Protein AF-A0A6L9SH72-F1 (afdb_monomer_lite)

InterPro domains:
  IPR045635 Protein of unknown function DUF6412 [PF19950] (66-95)

Secondary structure (DSSP, 8-state):
-HHHHHHHHHHHHHHHHHHHHHTTSHHHHHHHHHHHHHHHHHHHHHHS----HHHHHHHHHHHHHHHHHS-------TT-TTSPPPPPPP------

Foldseek 3Di:
DVVVVVVVVVVLVVLVVVLVVVVVDPVSVVSVVVSVVVVVVVCVVVVPPPPPVVVVVVVVVVVVVVVVVDPPPPPDPLPPPPDDRDDDPDPDPDDD

Structure (mmCIF, N/CA/C/O backbone):
data_AF-A0A6L9SH72-F1
#
_entry.id   AF-A0A6L9SH72-F1
#
loop_
_atom_site.group_PDB
_atom_site.id
_atom_site.type_symbol
_atom_site.label_atom_id
_atom_site.label_alt_id
_atom_site.label_comp_id
_atom_site.label_asym_id
_atom_site.label_entity_id
_atom_site.label_seq_id
_atom_site.pdbx_PDB_ins_code
_atom_site.Cartn_x
_atom_site.Cartn_y
_atom_site.Cartn_z
_atom_site.occupancy
_atom_site.B_iso_or_equiv
_atom_site.auth_seq_id
_atom_site.auth_comp_id
_atom_site.auth_asym_id
_atom_site.auth_atom_id
_atom_site.pdbx_PDB_model_num
ATOM 1 N N . MET A 1 1 ? -6.899 1.180 -17.323 1.00 60.03 1 MET A N 1
ATOM 2 C CA . MET A 1 1 ? -5.736 0.524 -16.687 1.00 60.03 1 MET A CA 1
ATOM 3 C C . MET A 1 1 ? -4.990 -0.474 -17.582 1.00 60.03 1 MET A C 1
ATOM 5 O O . MET A 1 1 ? -3.771 -0.384 -17.572 1.00 60.03 1 MET A O 1
ATOM 9 N N . PRO A 1 2 ? -5.619 -1.369 -18.382 1.00 72.06 2 PRO A N 1
ATOM 10 C CA . PRO A 1 2 ? -4.854 -2.370 -19.146 1.00 72.06 2 PRO A CA 1
ATOM 11 C C . PRO A 1 2 ? -4.031 -1.759 -20.293 1.00 72.06 2 PRO A C 1
ATOM 13 O O . PRO A 1 2 ? -2.880 -2.124 -20.474 1.00 72.06 2 PRO A O 1
ATOM 16 N N . MET A 1 3 ? -4.566 -0.756 -20.998 1.00 78.56 3 MET A N 1
ATOM 17 C CA . MET A 1 3 ? -3.852 -0.065 -22.088 1.00 78.56 3 MET A CA 1
ATOM 18 C C . MET A 1 3 ? -2.575 0.654 -21.626 1.00 78.56 3 MET A C 1
ATOM 20 O O . MET A 1 3 ? -1.593 0.698 -22.354 1.00 78.56 3 MET A O 1
ATOM 24 N N . LEU A 1 4 ? -2.567 1.184 -20.399 1.00 77.75 4 LEU A N 1
ATOM 25 C CA . LEU A 1 4 ? -1.409 1.879 -19.831 1.00 77.75 4 LEU A CA 1
ATOM 26 C C . LEU A 1 4 ? -0.286 0.893 -19.473 1.00 77.75 4 LEU A C 1
ATOM 28 O O . LEU A 1 4 ? 0.884 1.207 -19.656 1.00 77.75 4 LEU A O 1
ATOM 32 N N . LEU A 1 5 ? -0.647 -0.313 -19.018 1.00 79.38 5 LEU A N 1
ATOM 33 C CA . LEU A 1 5 ? 0.309 -1.393 -18.763 1.00 79.38 5 LEU A CA 1
ATOM 34 C C . LEU A 1 5 ? 0.929 -1.925 -20.059 1.00 79.38 5 LEU A C 1
ATOM 36 O O . LEU A 1 5 ? 2.129 -2.170 -20.085 1.00 79.38 5 LEU A O 1
ATOM 40 N N . VAL A 1 6 ? 0.135 -2.056 -21.127 1.00 83.31 6 VAL A N 1
ATOM 41 C CA . VAL A 1 6 ? 0.629 -2.477 -22.450 1.00 83.31 6 VAL A CA 1
ATOM 42 C C . VAL A 1 6 ? 1.612 -1.449 -23.011 1.00 83.31 6 VAL A C 1
ATOM 44 O O . VAL A 1 6 ? 2.732 -1.809 -23.351 1.00 83.31 6 VAL A O 1
ATOM 47 N N . LEU A 1 7 ? 1.247 -0.161 -22.996 1.00 82.44 7 LEU A N 1
ATOM 48 C CA . LEU A 1 7 ? 2.120 0.917 -23.475 1.00 82.44 7 LEU A CA 1
ATOM 49 C C . LEU A 1 7 ? 3.463 0.947 -22.728 1.00 82.44 7 LEU A C 1
ATOM 51 O O . LEU A 1 7 ? 4.516 1.164 -23.319 1.00 82.44 7 LEU A O 1
ATOM 55 N N . LEU A 1 8 ? 3.435 0.718 -21.416 1.00 79.81 8 LEU A N 1
ATOM 56 C CA . LEU A 1 8 ? 4.646 0.678 -20.605 1.00 79.81 8 LEU A CA 1
ATOM 57 C C . LEU A 1 8 ? 5.498 -0.565 -20.845 1.00 79.81 8 LEU A C 1
ATOM 59 O O . LEU A 1 8 ? 6.724 -0.461 -20.817 1.00 79.81 8 LEU A O 1
ATOM 63 N N . ALA A 1 9 ? 4.876 -1.715 -21.100 1.00 82.38 9 ALA A N 1
ATOM 64 C CA . ALA A 1 9 ? 5.599 -2.915 -21.495 1.00 82.38 9 ALA A CA 1
ATOM 65 C C . ALA A 1 9 ? 6.328 -2.700 -22.831 1.00 82.38 9 ALA A C 1
ATOM 67 O O . ALA A 1 9 ? 7.512 -3.018 -22.924 1.00 82.38 9 ALA A O 1
ATOM 68 N N . ASP A 1 10 ? 5.675 -2.074 -23.813 1.00 84.56 10 ASP A N 1
ATOM 69 C CA . ASP A 1 10 ? 6.288 -1.764 -25.111 1.00 84.56 10 ASP A CA 1
ATOM 70 C C . ASP A 1 10 ? 7.474 -0.797 -24.973 1.00 84.56 10 ASP A C 1
ATOM 72 O O . ASP A 1 10 ? 8.541 -1.025 -25.548 1.00 84.56 10 ASP A O 1
ATOM 76 N N . ILE A 1 11 ? 7.337 0.250 -24.149 1.00 81.75 11 ILE A N 1
ATOM 77 C CA . ILE A 1 11 ? 8.426 1.20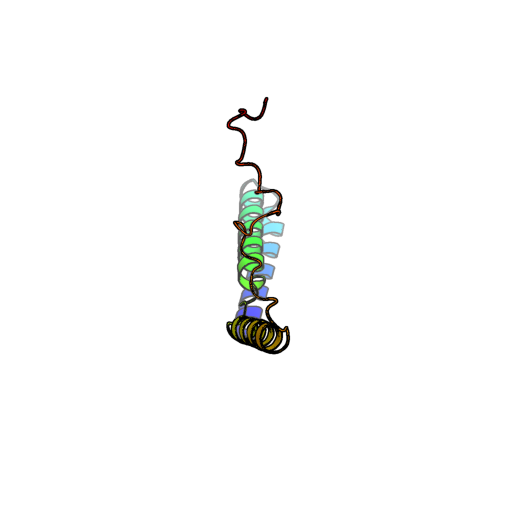2 -23.870 1.00 81.75 11 ILE A CA 1
ATOM 78 C C . ILE A 1 11 ? 9.613 0.499 -23.190 1.00 81.75 11 ILE A C 1
ATOM 80 O O . ILE A 1 11 ? 10.774 0.769 -23.516 1.00 81.75 11 ILE A O 1
ATOM 84 N N . LEU A 1 12 ? 9.348 -0.422 -22.260 1.00 80.38 12 LEU A N 1
ATOM 85 C CA . LEU A 1 12 ? 10.393 -1.172 -21.565 1.00 80.38 12 LEU A CA 1
ATOM 86 C C . LEU A 1 12 ? 11.130 -2.136 -22.511 1.00 80.38 12 LEU A C 1
ATOM 88 O O . LEU A 1 12 ? 12.357 -2.198 -22.500 1.00 80.38 12 LEU A O 1
ATOM 92 N N . VAL A 1 13 ? 10.404 -2.849 -23.372 1.00 81.81 13 VAL A N 1
ATOM 93 C CA . VAL A 1 13 ? 10.998 -3.772 -24.355 1.00 81.81 13 VAL A CA 1
ATOM 94 C C . VAL A 1 13 ? 11.828 -3.015 -25.398 1.00 81.81 13 VAL A C 1
ATOM 96 O O . VAL A 1 13 ? 12.942 -3.436 -25.730 1.00 81.81 13 VAL A O 1
ATOM 99 N N . GLY A 1 14 ? 11.329 -1.870 -25.871 1.00 78.38 14 GLY A N 1
ATOM 100 C CA . GLY A 1 14 ? 12.051 -1.015 -26.813 1.00 78.38 14 GLY A CA 1
ATOM 101 C C . GLY A 1 14 ? 13.340 -0.437 -26.222 1.00 78.38 14 GLY A C 1
ATOM 102 O O . GLY A 1 14 ? 14.379 -0.438 -26.881 1.00 78.38 14 GLY A O 1
ATOM 103 N N . SER A 1 15 ? 13.307 -0.008 -24.957 1.00 71.44 15 SER A N 1
ATOM 104 C CA . SER A 1 15 ? 14.485 0.544 -24.270 1.00 71.44 15 SER A CA 1
ATOM 105 C C . SER A 1 15 ? 15.556 -0.508 -23.964 1.00 71.44 15 SER A C 1
ATOM 107 O O . SER A 1 15 ? 16.741 -0.209 -24.104 1.00 71.44 15 SER A O 1
ATOM 109 N N . ILE A 1 16 ? 15.173 -1.747 -23.633 1.00 70.69 16 ILE A N 1
ATOM 110 C CA . ILE A 1 16 ? 16.118 -2.866 -23.457 1.00 70.69 16 ILE A CA 1
ATOM 111 C C . ILE A 1 16 ? 16.774 -3.251 -24.791 1.00 70.69 16 ILE A C 1
ATOM 113 O O . ILE A 1 16 ? 17.985 -3.468 -24.833 1.00 70.69 16 ILE A O 1
ATOM 117 N N . SER A 1 17 ? 16.002 -3.294 -25.881 1.00 73.81 17 SER A N 1
ATOM 118 C CA . SER A 1 17 ? 16.534 -3.611 -27.217 1.00 73.81 17 SER A CA 1
ATOM 119 C C . SER A 1 17 ? 17.534 -2.552 -27.686 1.00 73.81 17 SER A C 1
ATOM 121 O O . SER A 1 17 ? 18.649 -2.887 -28.081 1.00 73.81 17 SER A O 1
ATOM 123 N N . ALA A 1 18 ? 17.187 -1.269 -27.531 1.00 68.44 18 ALA A N 1
ATOM 124 C CA . ALA A 1 18 ? 18.087 -0.161 -27.845 1.00 68.44 18 ALA A CA 1
ATOM 125 C C . ALA A 1 18 ? 19.349 -0.166 -26.966 1.00 68.44 18 ALA A C 1
ATOM 127 O O . ALA A 1 18 ? 20.438 0.150 -27.434 1.00 68.44 18 ALA A O 1
ATOM 128 N N . ALA A 1 19 ? 19.227 -0.551 -25.694 1.00 64.88 19 ALA A N 1
ATOM 129 C CA . ALA A 1 19 ? 20.364 -0.677 -24.792 1.00 64.88 19 ALA A CA 1
ATOM 130 C C . ALA A 1 19 ? 21.328 -1.809 -25.200 1.00 64.88 19 ALA A C 1
ATOM 132 O O . ALA A 1 19 ? 22.541 -1.625 -25.102 1.00 64.88 19 ALA A O 1
ATOM 133 N N . MET A 1 20 ? 20.810 -2.941 -25.698 1.00 67.62 20 MET A N 1
ATOM 134 C CA . MET A 1 20 ? 21.627 -4.061 -26.190 1.00 67.62 20 MET A CA 1
ATOM 135 C C . MET A 1 20 ? 22.340 -3.771 -27.517 1.00 67.62 20 MET A C 1
ATOM 137 O O . MET A 1 20 ? 23.453 -4.250 -27.735 1.00 67.62 20 MET A O 1
ATOM 141 N N . GLU A 1 21 ? 21.760 -2.957 -28.398 1.00 68.94 21 GLU A N 1
ATOM 142 C CA . GLU A 1 21 ? 22.464 -2.509 -29.609 1.00 68.94 21 GLU A CA 1
ATOM 143 C C . GLU A 1 21 ? 23.597 -1.522 -29.285 1.00 68.94 21 GLU A C 1
ATOM 145 O O . GLU A 1 21 ? 24.626 -1.498 -29.960 1.00 68.94 21 GLU A O 1
ATOM 150 N N . LEU A 1 22 ? 23.448 -0.736 -28.215 1.00 66.00 22 LEU A N 1
ATOM 151 C CA . LEU A 1 22 ? 24.387 0.326 -27.851 1.00 66.00 22 LEU A CA 1
ATOM 152 C C . LEU A 1 22 ? 25.477 -0.096 -26.849 1.00 66.00 22 LEU A C 1
ATOM 154 O O . LEU A 1 22 ? 26.361 0.710 -26.541 1.00 66.00 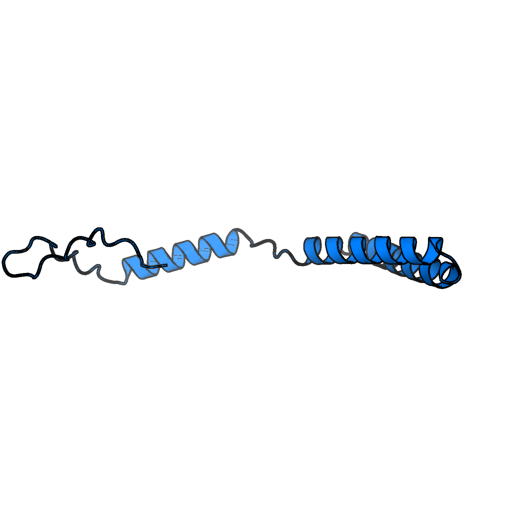22 LEU A O 1
ATOM 158 N N . THR A 1 23 ? 25.455 -1.340 -26.353 1.00 61.56 23 THR A N 1
ATOM 159 C CA . THR A 1 23 ? 26.382 -1.853 -25.318 1.00 61.56 23 THR A CA 1
ATOM 160 C C . THR A 1 23 ? 27.873 -1.835 -25.693 1.00 61.56 23 THR A C 1
ATOM 162 O O . THR A 1 23 ? 28.714 -2.103 -24.840 1.00 61.56 23 THR A O 1
ATOM 165 N N . GLY A 1 24 ? 28.227 -1.480 -26.932 1.00 62.34 24 GLY A N 1
ATOM 166 C CA . GLY A 1 24 ? 29.614 -1.299 -27.376 1.00 62.34 24 GLY A CA 1
ATOM 167 C C . GLY A 1 24 ? 30.259 0.045 -27.003 1.00 62.34 24 GLY A C 1
ATOM 168 O O . GLY A 1 24 ? 31.449 0.222 -27.252 1.00 62.34 24 GLY A O 1
ATOM 169 N N . GLY A 1 25 ? 29.518 0.999 -26.424 1.00 64.25 25 GLY A N 1
ATOM 170 C CA . GLY A 1 25 ? 30.042 2.333 -26.105 1.00 64.25 25 GLY A CA 1
ATOM 171 C C . GLY A 1 25 ? 29.518 2.925 -24.791 1.00 64.25 25 GLY A C 1
ATOM 172 O O . GLY A 1 25 ? 28.537 2.437 -24.230 1.00 64.25 25 GLY A O 1
ATOM 173 N N . PRO A 1 26 ? 30.127 4.023 -24.299 1.00 63.44 26 PRO A N 1
ATOM 174 C CA . PRO A 1 26 ? 29.727 4.682 -23.048 1.00 63.44 26 PRO A CA 1
ATOM 175 C C . PRO A 1 26 ? 28.264 5.157 -23.057 1.00 63.44 26 PRO A C 1
ATOM 177 O O . PRO A 1 26 ? 27.651 5.283 -22.001 1.00 63.44 26 PRO A O 1
ATOM 180 N N . VAL A 1 27 ? 27.687 5.360 -24.245 1.00 65.56 27 VAL A N 1
ATOM 181 C CA . VAL A 1 27 ? 26.275 5.714 -24.443 1.00 65.56 27 VAL A CA 1
ATOM 182 C C . VAL A 1 27 ? 25.337 4.537 -24.126 1.00 65.56 27 VAL A C 1
ATOM 184 O O . VAL A 1 27 ? 24.229 4.758 -23.658 1.00 65.56 27 VAL A O 1
ATOM 187 N N . GLY A 1 28 ? 25.764 3.283 -24.305 1.00 64.31 28 GLY A N 1
ATOM 188 C CA . GLY A 1 28 ? 24.951 2.120 -23.930 1.00 64.31 28 GLY A CA 1
ATOM 189 C C . GLY A 1 28 ? 24.851 1.912 -22.425 1.00 64.31 28 GLY A C 1
ATOM 190 O O . GLY A 1 28 ? 23.803 1.553 -21.903 1.00 64.31 28 GLY A O 1
ATOM 191 N N . LEU A 1 29 ? 25.919 2.213 -21.690 1.00 63.81 29 LEU A N 1
ATOM 192 C CA . LEU A 1 29 ? 25.895 2.155 -20.227 1.00 63.81 29 LEU A CA 1
ATOM 193 C C . LEU A 1 29 ? 24.940 3.196 -19.627 1.00 63.81 29 LEU A C 1
ATOM 195 O O . LEU A 1 29 ? 24.239 2.899 -18.658 1.00 63.81 29 LEU A O 1
ATOM 199 N N . THR A 1 30 ? 24.868 4.398 -20.208 1.00 67.62 30 THR A N 1
ATOM 200 C CA . THR A 1 30 ? 23.943 5.435 -19.734 1.00 67.62 30 THR A CA 1
ATOM 201 C C . THR A 1 30 ? 22.490 5.102 -20.066 1.00 67.62 30 THR A C 1
ATOM 203 O O . THR A 1 30 ? 21.624 5.320 -19.218 1.00 67.62 30 THR A O 1
ATOM 206 N N . THR A 1 31 ? 22.201 4.513 -21.231 1.00 69.19 31 THR A N 1
ATOM 207 C CA . THR A 1 31 ? 20.833 4.086 -21.576 1.00 69.19 31 THR A CA 1
ATOM 208 C C . THR A 1 31 ? 20.347 2.944 -20.685 1.00 69.19 31 THR A C 1
ATOM 210 O O . THR A 1 31 ? 19.218 3.008 -20.193 1.00 69.19 31 THR A O 1
ATOM 213 N N . VAL A 1 32 ? 21.204 1.962 -20.380 1.00 71.94 32 VAL A N 1
ATOM 214 C CA . VAL A 1 32 ? 20.898 0.894 -19.408 1.00 71.94 32 VAL A CA 1
ATOM 215 C C . VAL A 1 32 ? 20.590 1.481 -18.028 1.00 71.94 32 VAL A C 1
ATOM 217 O O . VAL A 1 32 ? 19.603 1.096 -17.399 1.00 71.94 32 VAL A O 1
ATOM 220 N N . ALA A 1 33 ? 21.398 2.435 -17.557 1.00 72.12 33 ALA A N 1
ATOM 221 C CA . ALA A 1 33 ? 21.203 3.052 -16.246 1.00 72.12 33 ALA A CA 1
ATOM 222 C C . ALA A 1 33 ? 19.879 3.831 -16.154 1.00 72.12 33 ALA A C 1
ATOM 224 O O . ALA A 1 33 ? 19.163 3.719 -15.157 1.00 72.12 33 ALA A O 1
ATOM 225 N N . VAL A 1 34 ? 19.518 4.581 -17.201 1.00 78.31 34 VAL A N 1
ATOM 226 C CA . VAL A 1 34 ? 18.244 5.316 -17.259 1.00 78.31 34 VAL A CA 1
ATOM 227 C C . VAL A 1 34 ? 17.0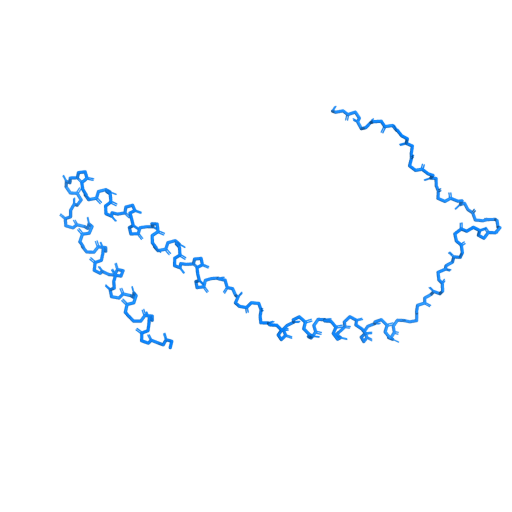56 4.353 -17.306 1.00 78.31 34 VAL A C 1
ATOM 229 O O . VAL A 1 34 ? 16.080 4.561 -16.584 1.00 78.31 34 VAL A O 1
ATOM 232 N N . ALA A 1 35 ? 17.145 3.273 -18.086 1.00 75.62 35 ALA A N 1
ATOM 233 C CA . ALA A 1 35 ? 16.100 2.253 -18.150 1.00 75.62 35 ALA A CA 1
ATOM 234 C C . ALA A 1 35 ? 15.904 1.541 -16.797 1.00 75.62 35 ALA A C 1
ATOM 236 O O . ALA A 1 35 ? 14.769 1.335 -16.362 1.00 75.62 35 ALA A O 1
ATOM 237 N N . ALA A 1 36 ? 16.994 1.225 -16.091 1.00 75.75 36 ALA A N 1
ATOM 238 C CA . ALA A 1 36 ? 16.945 0.635 -14.754 1.00 75.75 36 ALA A CA 1
ATOM 239 C C . ALA A 1 36 ? 16.347 1.595 -13.708 1.00 75.75 36 ALA A C 1
ATOM 241 O O . ALA A 1 36 ? 15.546 1.185 -12.869 1.00 75.75 36 ALA A O 1
ATOM 242 N N . ALA A 1 37 ? 16.688 2.884 -13.767 1.00 78.38 37 ALA A N 1
ATOM 243 C CA . ALA A 1 37 ? 16.101 3.886 -12.881 1.00 78.38 37 ALA A CA 1
ATOM 244 C C . ALA A 1 37 ? 14.596 4.062 -13.146 1.00 78.38 37 ALA A C 1
ATOM 246 O O . ALA A 1 37 ? 13.800 4.101 -12.205 1.00 78.38 37 ALA A O 1
ATOM 247 N N . ALA A 1 38 ? 14.192 4.115 -14.418 1.00 79.94 38 ALA A N 1
ATOM 248 C CA . ALA A 1 38 ? 12.791 4.227 -14.808 1.00 79.94 38 ALA A CA 1
ATOM 249 C C . ALA A 1 38 ? 11.972 3.003 -14.370 1.00 79.94 38 ALA A C 1
ATOM 251 O O . ALA A 1 38 ? 10.882 3.164 -13.817 1.00 79.94 38 ALA A O 1
ATOM 252 N N . SER A 1 39 ? 12.506 1.789 -14.545 1.00 77.25 39 SER A N 1
ATOM 253 C CA . SER A 1 39 ? 11.828 0.561 -14.114 1.00 77.25 39 SER A CA 1
ATOM 254 C C . SER A 1 39 ? 11.680 0.491 -12.593 1.00 77.25 39 SER A C 1
ATOM 256 O O . SER A 1 39 ? 10.612 0.120 -12.105 1.00 77.25 39 SER A O 1
ATOM 258 N N . LEU A 1 40 ? 12.688 0.935 -11.832 1.00 79.38 40 LEU A N 1
ATOM 259 C CA . LEU A 1 40 ? 12.622 1.022 -10.372 1.00 79.38 40 LEU A CA 1
ATOM 260 C C . LEU A 1 40 ? 11.542 2.011 -9.905 1.00 79.38 40 LEU A C 1
ATOM 262 O O . LEU A 1 40 ? 10.722 1.675 -9.049 1.00 79.38 40 LEU A O 1
ATOM 266 N N . VAL A 1 41 ? 11.508 3.218 -10.479 1.00 80.88 41 VAL A N 1
ATOM 267 C CA . VAL A 1 41 ? 10.481 4.231 -10.170 1.00 80.88 41 VAL A CA 1
ATOM 268 C C . VAL A 1 41 ? 9.090 3.696 -10.492 1.00 80.88 41 VAL A C 1
ATOM 270 O O . VAL A 1 41 ? 8.146 3.906 -9.731 1.00 80.88 41 VAL A O 1
ATOM 273 N N . MET A 1 42 ? 8.964 2.957 -11.589 1.00 77.19 42 MET A N 1
ATOM 274 C CA . MET A 1 42 ? 7.702 2.371 -11.998 1.00 77.19 42 MET A CA 1
ATOM 275 C C . MET A 1 42 ? 7.248 1.238 -11.066 1.00 77.19 42 MET A C 1
ATOM 277 O O . MET A 1 42 ? 6.086 1.213 -10.660 1.00 77.19 42 MET A O 1
ATOM 281 N N . LEU A 1 43 ? 8.158 0.349 -10.663 1.00 76.31 43 LEU A N 1
ATOM 282 C CA . LEU A 1 43 ? 7.910 -0.675 -9.643 1.00 76.31 43 LEU A CA 1
ATOM 283 C C . LEU A 1 43 ? 7.466 -0.049 -8.321 1.00 76.31 43 LEU A C 1
ATOM 285 O O . LEU A 1 43 ? 6.529 -0.539 -7.697 1.00 76.31 43 LEU A O 1
ATOM 289 N N . LEU A 1 44 ? 8.085 1.060 -7.918 1.00 76.31 44 LEU A N 1
ATOM 290 C CA . LEU A 1 44 ? 7.682 1.807 -6.728 1.00 76.31 44 LEU A CA 1
ATOM 291 C C . LEU A 1 44 ? 6.302 2.454 -6.899 1.00 76.31 44 LEU A C 1
ATOM 293 O O . LEU A 1 44 ? 5.511 2.435 -5.961 1.00 76.31 44 LEU A O 1
ATOM 297 N N . ALA A 1 45 ? 5.979 2.993 -8.075 1.00 74.62 45 ALA A N 1
ATOM 298 C CA . ALA A 1 45 ? 4.682 3.611 -8.343 1.00 74.62 45 ALA A CA 1
ATOM 299 C C . ALA A 1 45 ? 3.532 2.588 -8.369 1.00 74.62 45 ALA A C 1
ATOM 301 O O . ALA A 1 45 ? 2.469 2.850 -7.808 1.00 74.62 45 ALA A O 1
ATOM 302 N N . VAL A 1 46 ? 3.751 1.419 -8.979 1.00 73.19 46 VAL A N 1
ATOM 303 C CA . VAL A 1 46 ? 2.767 0.322 -9.054 1.00 73.19 46 VAL A CA 1
ATOM 304 C C . VAL A 1 46 ? 2.685 -0.444 -7.731 1.00 73.19 46 VAL A C 1
ATOM 306 O O . VAL A 1 46 ? 1.607 -0.860 -7.314 1.00 73.19 46 VAL A O 1
ATOM 309 N N . GLY A 1 47 ? 3.823 -0.620 -7.060 1.00 65.06 47 GLY A N 1
ATOM 310 C CA . GLY A 1 47 ? 3.958 -1.378 -5.822 1.00 65.06 47 GLY A CA 1
ATOM 311 C C . GLY A 1 47 ? 3.510 -0.630 -4.572 1.00 65.06 47 GLY A C 1
ATOM 312 O O . GLY A 1 47 ? 3.471 -1.238 -3.506 1.00 65.06 47 GLY A O 1
ATOM 313 N N . ARG A 1 48 ? 3.145 0.657 -4.659 1.00 60.91 48 ARG A N 1
ATOM 314 C CA . ARG A 1 48 ? 2.394 1.295 -3.576 1.00 60.91 48 ARG A CA 1
ATOM 315 C C . ARG A 1 48 ? 1.007 0.666 -3.568 1.00 60.91 48 ARG A C 1
ATOM 317 O O . ARG A 1 48 ? 0.213 1.007 -4.448 1.00 60.91 48 ARG A O 1
ATOM 324 N N . PRO A 1 49 ? 0.658 -0.196 -2.588 1.00 56.50 49 PRO A N 1
ATOM 325 C CA . PRO A 1 49 ? -0.745 -0.475 -2.390 1.00 56.50 49 PRO A CA 1
ATOM 326 C C . PRO A 1 49 ? -1.385 0.891 -2.176 1.00 56.50 49 PRO A C 1
ATOM 328 O O . PRO A 1 49 ? -0.960 1.660 -1.305 1.00 56.50 49 PRO A O 1
ATOM 331 N N . ALA A 1 50 ? -2.374 1.226 -3.003 1.00 57.03 50 ALA A N 1
ATOM 332 C CA . ALA A 1 50 ? -3.373 2.182 -2.586 1.00 57.03 50 ALA A CA 1
ATOM 333 C C . ALA A 1 50 ? -3.924 1.568 -1.302 1.00 57.03 50 ALA A C 1
ATOM 335 O O . ALA A 1 50 ? -4.720 0.634 -1.362 1.00 57.03 50 ALA A O 1
ATOM 336 N N . LEU A 1 51 ? -3.369 1.974 -0.154 1.00 56.00 51 LEU A N 1
ATOM 337 C CA . LEU A 1 51 ? -3.864 1.636 1.166 1.00 56.00 51 LEU A CA 1
ATOM 338 C C . LEU A 1 51 ? -5.276 2.184 1.155 1.00 56.00 51 LEU A C 1
ATOM 340 O O . LEU A 1 51 ? -5.498 3.374 1.374 1.00 56.00 51 LEU A O 1
ATOM 344 N N . ALA A 1 52 ? -6.196 1.334 0.709 1.00 55.81 52 ALA A N 1
ATOM 345 C CA . ALA A 1 52 ? -7.531 1.751 0.392 1.00 55.81 52 ALA A CA 1
ATOM 346 C C . ALA A 1 52 ? -8.083 2.318 1.698 1.00 55.81 52 ALA A C 1
ATOM 348 O O . ALA A 1 52 ? -7.992 1.640 2.730 1.00 55.81 52 ALA A O 1
ATOM 349 N N . PRO A 1 53 ? -8.645 3.536 1.692 1.00 59.91 53 PRO A N 1
ATOM 350 C CA . PRO A 1 53 ? -9.217 4.133 2.899 1.00 59.91 53 PRO A CA 1
ATOM 351 C C . PRO A 1 53 ? -10.251 3.201 3.561 1.00 59.91 53 PRO A C 1
ATOM 353 O O . PRO A 1 53 ? -10.470 3.264 4.769 1.00 59.91 53 PRO A O 1
ATOM 356 N N . VAL A 1 54 ? -10.806 2.271 2.775 1.00 60.44 54 VAL A N 1
ATOM 357 C CA . VAL A 1 54 ? -11.654 1.145 3.178 1.00 60.44 54 VAL A CA 1
ATOM 358 C C . VAL A 1 54 ? -11.050 0.316 4.319 1.00 60.44 54 VAL A C 1
ATOM 360 O O . VAL A 1 54 ? -11.738 0.065 5.307 1.00 60.44 54 VAL A O 1
ATOM 363 N N . CYS A 1 55 ? -9.768 -0.060 4.253 1.00 61.84 55 CYS A N 1
ATOM 364 C CA . CYS A 1 55 ? -9.136 -0.836 5.326 1.00 61.84 55 CYS A CA 1
ATOM 365 C C . CYS A 1 55 ? -9.014 -0.018 6.617 1.00 61.84 55 CYS A C 1
ATOM 367 O O . CYS A 1 55 ? -9.213 -0.556 7.702 1.00 61.84 55 CYS A O 1
ATOM 369 N N . GLY A 1 56 ? -8.753 1.289 6.512 1.00 72.50 56 GLY A N 1
ATOM 370 C CA . GLY A 1 56 ? -8.668 2.175 7.674 1.00 72.50 56 GLY A CA 1
ATOM 371 C C . GLY A 1 56 ? -9.983 2.254 8.454 1.00 72.50 56 GLY A C 1
ATOM 372 O O . GLY A 1 56 ? -9.974 2.158 9.681 1.00 72.50 56 GLY A O 1
ATOM 373 N N . GLN A 1 57 ? -11.115 2.359 7.751 1.00 77.50 57 GLN A N 1
ATOM 374 C CA . GLN A 1 57 ? -12.439 2.406 8.384 1.00 77.50 57 GLN A CA 1
ATOM 375 C C . GLN A 1 57 ? -12.805 1.079 9.063 1.00 77.50 57 GLN A C 1
ATOM 377 O O . GLN A 1 57 ? -13.295 1.095 10.191 1.00 77.50 57 GLN A O 1
ATOM 382 N N . LEU A 1 58 ? -12.501 -0.061 8.429 1.00 81.25 58 LEU A N 1
ATOM 383 C CA . LEU A 1 58 ? -12.743 -1.393 9.000 1.00 81.25 58 LEU A CA 1
ATOM 384 C C . LEU A 1 58 ? -11.886 -1.664 10.244 1.00 81.25 58 LEU A C 1
ATOM 386 O O . LEU A 1 58 ? -12.367 -2.227 11.228 1.00 81.25 58 LEU A O 1
ATOM 390 N N . ILE A 1 59 ? -10.621 -1.237 10.226 1.00 83.88 59 ILE A N 1
ATOM 391 C CA . ILE A 1 59 ? -9.733 -1.340 11.390 1.00 83.88 59 ILE A CA 1
ATOM 392 C C . ILE A 1 59 ? -10.264 -0.454 12.524 1.00 83.88 59 ILE A C 1
ATOM 394 O O . ILE A 1 59 ? -10.367 -0.913 13.661 1.00 83.88 59 ILE A O 1
ATOM 398 N N . ALA A 1 60 ? -10.659 0.787 12.226 1.00 83.00 60 ALA A N 1
ATOM 399 C CA . ALA A 1 60 ? -11.199 1.705 13.226 1.00 83.00 60 ALA A CA 1
ATOM 400 C C . ALA A 1 60 ? -12.502 1.184 13.857 1.00 83.00 60 ALA A C 1
ATOM 402 O O . ALA A 1 60 ? -12.661 1.255 15.079 1.00 83.00 60 ALA A O 1
ATOM 403 N N . SER A 1 61 ? -13.413 0.616 13.059 1.00 86.25 61 SER A N 1
ATOM 404 C CA . SER A 1 61 ? -14.649 0.017 13.571 1.00 86.25 61 SER A CA 1
ATOM 405 C C . SER A 1 61 ? -14.373 -1.236 14.398 1.00 86.25 61 SER A C 1
ATOM 407 O O . SER A 1 61 ? -14.965 -1.396 15.461 1.00 86.25 61 SER A O 1
ATOM 409 N N . ALA A 1 62 ? -13.436 -2.088 13.972 1.00 87.50 62 ALA A N 1
ATOM 410 C CA . ALA A 1 62 ? -13.042 -3.272 14.732 1.00 87.50 62 ALA A CA 1
ATOM 411 C C . ALA A 1 62 ? -12.425 -2.905 16.093 1.00 87.50 62 ALA A C 1
ATOM 413 O O . ALA A 1 62 ? -12.725 -3.552 17.097 1.00 87.50 62 ALA A O 1
ATOM 414 N N . VAL A 1 63 ? -11.611 -1.844 16.153 1.00 86.12 63 VAL A N 1
ATOM 415 C CA . VAL A 1 63 ? -11.046 -1.326 17.410 1.00 86.12 63 VAL A CA 1
ATOM 416 C C . VAL A 1 63 ? -12.145 -0.785 18.325 1.00 86.12 63 VAL A C 1
ATOM 418 O O . VAL A 1 63 ? -12.166 -1.149 19.499 1.00 86.12 63 VAL A O 1
ATOM 421 N N . ARG A 1 64 ? -13.083 0.019 17.802 1.00 85.06 64 ARG A N 1
ATOM 422 C CA . ARG A 1 64 ? -14.228 0.531 18.582 1.00 85.06 64 ARG A CA 1
ATOM 423 C C . ARG A 1 64 ? -15.099 -0.601 19.115 1.00 85.06 64 ARG A C 1
ATOM 425 O O . ARG A 1 64 ? -15.348 -0.674 20.306 1.00 85.06 64 ARG A O 1
ATOM 432 N N . GLN A 1 65 ? -15.447 -1.557 18.264 1.00 85.88 65 GLN A N 1
ATOM 433 C CA . GLN A 1 65 ? -16.276 -2.694 18.649 1.00 85.88 65 GLN A CA 1
ATOM 434 C C . GLN A 1 65 ? -15.580 -3.624 19.652 1.00 85.88 65 GLN A C 1
ATOM 436 O O . GLN A 1 65 ? -16.241 -4.260 20.473 1.00 85.88 65 GLN A O 1
ATOM 441 N N . ARG A 1 66 ? -14.244 -3.713 19.609 1.00 81.12 66 ARG A N 1
ATOM 442 C CA . ARG A 1 66 ? -13.464 -4.406 20.638 1.00 81.12 66 ARG A CA 1
ATOM 443 C C . ARG A 1 66 ? -13.468 -3.624 21.949 1.00 81.12 66 ARG A C 1
ATOM 445 O O . ARG A 1 66 ? -13.661 -4.256 22.979 1.00 81.12 66 ARG A O 1
ATOM 452 N N . ALA A 1 67 ? -13.314 -2.301 21.898 1.00 82.62 67 ALA A N 1
ATOM 453 C CA . ALA A 1 67 ? -13.376 -1.420 23.061 1.00 82.62 67 ALA A CA 1
ATOM 454 C C . ALA A 1 67 ? -14.749 -1.465 23.752 1.00 82.62 67 ALA A C 1
ATOM 456 O O . ALA A 1 67 ? -14.799 -1.552 24.972 1.00 82.62 67 ALA A O 1
ATOM 457 N N . ASP A 1 68 ? -15.842 -1.508 22.987 1.00 80.50 68 ASP A N 1
ATOM 458 C CA . ASP A 1 68 ? -17.208 -1.618 23.520 1.00 80.50 68 ASP A CA 1
ATOM 459 C C . ASP A 1 68 ? -17.473 -2.980 24.184 1.00 80.50 68 ASP A C 1
ATOM 461 O O . ASP A 1 68 ? -18.285 -3.092 25.101 1.00 80.50 68 ASP A O 1
ATOM 465 N N . ARG A 1 69 ? -16.797 -4.041 23.716 1.00 76.69 69 ARG A N 1
ATOM 466 C CA . ARG A 1 69 ? -16.934 -5.406 24.256 1.00 76.69 69 ARG A CA 1
ATOM 467 C C . ARG A 1 69 ? -15.987 -5.700 25.411 1.00 76.69 69 ARG A C 1
ATOM 469 O O . ARG A 1 69 ? -16.279 -6.574 26.224 1.00 76.69 69 ARG A O 1
ATOM 476 N N . THR A 1 70 ? -14.846 -5.025 25.486 1.00 76.38 70 THR A N 1
ATOM 477 C CA . THR A 1 70 ? -13.977 -5.100 26.656 1.00 76.38 70 THR A CA 1
ATOM 478 C C . THR A 1 70 ? -14.525 -4.161 27.711 1.00 76.38 70 THR A C 1
ATOM 480 O O . THR A 1 70 ? -14.465 -2.950 27.534 1.00 76.38 70 THR A O 1
ATOM 483 N N . ALA A 1 71 ? -15.032 -4.700 28.821 1.00 63.31 71 ALA A N 1
ATOM 484 C CA . ALA A 1 71 ? -15.292 -3.887 29.999 1.00 63.31 71 ALA A CA 1
ATOM 485 C C . ALA A 1 71 ? -13.988 -3.158 30.350 1.00 63.31 71 ALA A C 1
ATOM 487 O O . ALA A 1 71 ? -13.016 -3.793 30.767 1.00 63.31 71 ALA A O 1
ATOM 488 N N . PHE A 1 72 ? -13.937 -1.845 30.103 1.00 61.75 72 PHE A N 1
ATOM 489 C CA . PHE A 1 72 ? -12.845 -1.013 30.574 1.00 61.75 72 PHE A CA 1
ATOM 490 C C . PHE A 1 72 ? -12.806 -1.200 32.082 1.00 61.75 72 PHE A C 1
ATOM 492 O O . PHE A 1 72 ? -13.712 -0.766 32.792 1.00 61.75 72 PHE A O 1
ATOM 499 N N . LEU A 1 73 ? -11.785 -1.909 32.561 1.00 65.75 73 LEU A N 1
ATOM 500 C CA . LEU A 1 73 ? -11.489 -1.945 33.978 1.00 65.75 73 LEU A CA 1
ATOM 501 C C . LEU A 1 73 ? -11.280 -0.472 34.341 1.00 65.75 73 LEU A C 1
ATOM 503 O O . LEU A 1 73 ? -10.407 0.153 33.724 1.00 65.75 73 LEU A O 1
ATOM 507 N N . PRO A 1 74 ? -12.127 0.123 35.204 1.00 69.88 74 PRO A N 1
ATOM 508 C CA . PRO A 1 74 ? -11.980 1.523 35.557 1.00 69.88 74 PRO A CA 1
ATOM 509 C C . PRO A 1 74 ? -10.527 1.715 35.964 1.00 69.88 74 PRO A C 1
ATOM 511 O O . PRO A 1 74 ? -10.003 0.917 36.747 1.00 69.88 74 PRO A O 1
ATOM 514 N N . LEU A 1 75 ? -9.859 2.685 35.330 1.00 68.25 75 LEU A N 1
ATOM 515 C CA . LEU A 1 75 ? -8.456 2.968 35.593 1.00 68.25 75 LEU A CA 1
ATOM 516 C C . LEU A 1 75 ? -8.301 3.063 37.109 1.00 68.25 75 LEU A C 1
ATOM 518 O O . LEU A 1 75 ? -8.908 3.920 37.747 1.00 68.25 75 LEU A O 1
ATOM 522 N N . LEU A 1 76 ? -7.562 2.110 37.678 1.00 63.19 76 LEU A N 1
ATOM 523 C CA . LEU A 1 76 ? -7.259 2.098 39.098 1.00 63.19 76 LEU A CA 1
ATOM 524 C C . LEU A 1 76 ? -6.556 3.410 39.403 1.00 63.19 76 LEU A C 1
ATOM 526 O O . LEU A 1 76 ? -5.545 3.706 38.766 1.00 63.19 76 LEU A O 1
ATOM 530 N N . ASP A 1 77 ? -7.118 4.175 40.338 1.00 71.25 77 ASP A N 1
ATOM 531 C CA . ASP A 1 77 ? -6.566 5.461 40.735 1.00 71.25 77 ASP A CA 1
ATOM 532 C C . ASP A 1 77 ? -5.076 5.268 41.071 1.00 71.25 77 ASP A C 1
ATOM 534 O O . ASP A 1 77 ? -4.745 4.529 42.010 1.00 71.25 77 ASP A O 1
ATOM 538 N N . PRO A 1 78 ? -4.163 5.869 40.286 1.00 67.81 78 PRO A N 1
ATOM 539 C CA . PRO A 1 78 ? -2.731 5.713 40.499 1.00 67.81 78 PRO A CA 1
ATOM 540 C C . PRO A 1 78 ? -2.280 6.296 41.846 1.00 67.81 78 PRO A C 1
ATOM 542 O O . PRO A 1 78 ? -1.161 6.015 42.276 1.00 67.81 78 PRO A O 1
ATOM 545 N N . ILE A 1 79 ? -3.139 7.078 42.512 1.00 67.62 79 ILE A N 1
ATOM 546 C CA . ILE A 1 79 ? -2.896 7.720 43.807 1.00 67.62 79 ILE A CA 1
ATOM 547 C C . ILE A 1 79 ? -3.736 7.061 44.926 1.00 67.62 79 ILE A C 1
ATOM 549 O O . ILE A 1 79 ? -3.794 7.568 46.045 1.00 67.62 79 ILE A O 1
ATOM 553 N N . ALA A 1 80 ? -4.345 5.892 44.679 1.00 77.12 80 ALA A N 1
ATOM 554 C CA . ALA A 1 80 ? -5.092 5.166 45.706 1.00 77.12 80 ALA A CA 1
ATOM 555 C C . ALA A 1 80 ? -4.220 4.862 46.953 1.00 77.12 80 ALA A C 1
ATOM 557 O O . ALA A 1 80 ? -3.099 4.351 46.809 1.00 77.12 80 ALA A O 1
ATOM 558 N N . PRO A 1 81 ? -4.722 5.112 48.184 1.00 72.31 81 PRO A N 1
ATOM 559 C CA . PRO A 1 81 ? -3.990 4.828 49.417 1.00 72.31 81 PRO A CA 1
ATOM 560 C C . PRO A 1 81 ? -3.543 3.361 49.492 1.00 72.31 81 PRO A C 1
ATOM 562 O O . PRO A 1 81 ? -4.332 2.448 49.257 1.00 72.31 81 PRO A O 1
ATOM 565 N N . GLY A 1 82 ? -2.270 3.125 49.822 1.00 74.00 82 GLY A N 1
ATOM 566 C CA . GLY A 1 82 ? -1.703 1.776 49.965 1.00 74.00 82 GLY A CA 1
ATOM 567 C C . GLY A 1 82 ? -1.171 1.141 48.675 1.00 74.00 82 GLY A C 1
ATOM 568 O O . GLY A 1 82 ? -0.654 0.024 48.728 1.00 74.00 82 GLY A O 1
ATOM 569 N N . ARG A 1 83 ? -1.237 1.826 47.524 1.00 70.12 83 ARG A N 1
ATOM 570 C CA . ARG A 1 83 ? -0.587 1.361 46.289 1.00 70.12 83 ARG A CA 1
ATOM 571 C C . ARG A 1 83 ? 0.816 1.958 46.126 1.00 70.12 83 ARG A C 1
ATOM 573 O O . ARG A 1 83 ? 1.010 3.141 46.404 1.00 70.12 83 ARG A O 1
ATOM 580 N N . PRO A 1 84 ? 1.803 1.176 45.650 1.00 71.88 84 PRO A N 1
ATOM 581 C CA . PRO A 1 84 ? 3.105 1.719 45.293 1.00 71.88 84 PRO A CA 1
ATOM 582 C C . PRO A 1 84 ? 2.930 2.733 44.160 1.00 71.88 84 PRO A C 1
ATOM 584 O O . PRO A 1 84 ? 2.472 2.373 43.074 1.00 71.88 84 PRO A O 1
ATOM 587 N N . GLN A 1 85 ? 3.292 3.992 44.407 1.00 71.38 85 GLN A N 1
ATOM 588 C CA . GLN A 1 85 ? 3.273 5.009 43.362 1.00 71.38 85 GLN A CA 1
ATOM 589 C C . GLN A 1 85 ? 4.308 4.661 42.281 1.00 71.38 85 GLN A C 1
ATOM 591 O O . GLN A 1 85 ? 5.414 4.209 42.616 1.00 71.38 85 GLN A O 1
ATOM 596 N N . PRO A 1 86 ? 3.990 4.874 40.991 1.00 76.12 86 PRO A N 1
ATOM 597 C CA . PRO A 1 86 ? 4.973 4.763 39.925 1.00 76.12 86 PRO A CA 1
ATOM 598 C C . PRO A 1 86 ? 6.170 5.653 40.266 1.00 76.12 86 PRO A C 1
ATOM 600 O O . PRO A 1 86 ? 6.013 6.854 40.488 1.00 76.12 86 PRO A O 1
ATOM 603 N N . ARG A 1 87 ? 7.373 5.075 40.346 1.00 72.44 87 ARG A N 1
ATOM 604 C CA . ARG A 1 87 ? 8.576 5.878 40.589 1.00 72.44 87 ARG A CA 1
ATOM 605 C C . ARG A 1 87 ? 8.766 6.812 39.402 1.00 72.44 87 ARG A C 1
ATOM 607 O O . ARG A 1 87 ? 8.826 6.347 38.264 1.00 72.44 87 ARG A O 1
ATOM 614 N N . ALA A 1 88 ? 8.868 8.110 39.680 1.00 74.94 88 ALA A N 1
ATOM 615 C CA . ALA A 1 88 ? 9.213 9.091 38.665 1.00 74.94 88 ALA A CA 1
ATOM 616 C C . ALA A 1 88 ? 10.510 8.656 37.953 1.00 74.94 88 ALA A C 1
ATOM 618 O O . ALA A 1 88 ? 11.415 8.123 38.612 1.00 74.94 88 ALA A O 1
ATOM 619 N N . PRO A 1 89 ? 10.617 8.857 36.629 1.00 74.44 89 PRO A N 1
ATOM 620 C CA . PRO A 1 89 ? 11.846 8.585 35.901 1.00 74.44 89 PRO A CA 1
ATOM 621 C C . PRO A 1 89 ? 13.016 9.295 36.588 1.00 74.44 89 PRO A C 1
ATOM 623 O O . PRO A 1 89 ? 12.988 10.511 36.773 1.00 74.44 89 PRO A O 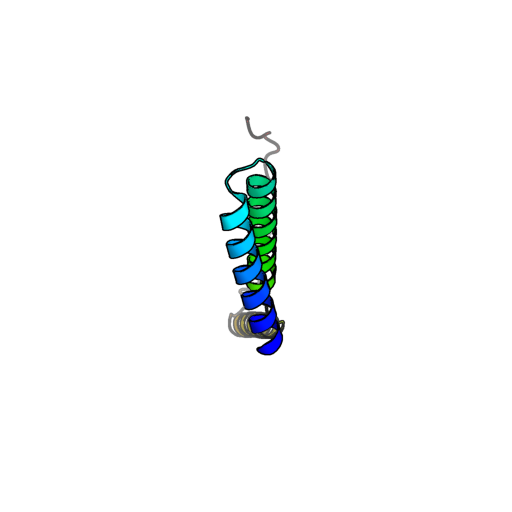1
ATOM 626 N N . SER A 1 90 ? 14.042 8.546 37.005 1.00 73.56 90 SER A N 1
ATOM 627 C CA . SER A 1 90 ? 15.247 9.178 37.540 1.00 73.56 90 SER A CA 1
ATOM 628 C C . SER A 1 90 ? 15.926 9.949 36.406 1.00 73.56 90 SER A C 1
ATOM 630 O O . SER A 1 90 ? 16.101 9.357 35.338 1.00 73.56 90 SER A O 1
ATOM 632 N N . PRO A 1 91 ? 16.388 11.192 36.611 1.00 70.31 91 PRO A N 1
ATOM 633 C CA . PRO A 1 91 ? 17.068 11.991 35.589 1.00 70.31 91 PRO A CA 1
ATOM 634 C C . PRO A 1 91 ? 18.481 11.479 35.259 1.00 70.31 91 PRO A C 1
ATOM 636 O O . PRO A 1 91 ? 19.339 12.253 34.847 1.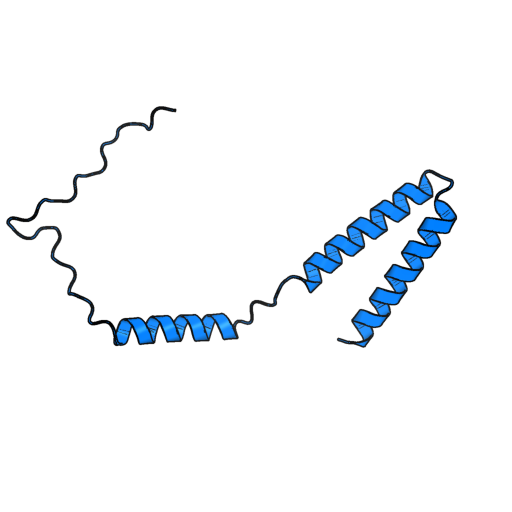00 70.31 91 PRO A O 1
ATOM 639 N N . ARG A 1 92 ? 18.769 10.185 35.461 1.00 67.62 92 ARG A N 1
ATOM 640 C CA . ARG A 1 92 ? 20.080 9.631 35.135 1.00 67.62 92 ARG A CA 1
ATOM 641 C C . ARG A 1 92 ? 20.277 9.729 33.622 1.00 67.62 92 ARG A C 1
ATOM 643 O O . ARG A 1 92 ? 19.500 9.111 32.890 1.00 67.62 92 ARG A O 1
ATOM 650 N N . PRO A 1 93 ? 21.288 10.473 33.144 1.00 63.03 93 PRO A N 1
ATOM 651 C CA . PRO A 1 93 ? 21.649 10.412 31.744 1.00 63.03 93 PRO A CA 1
ATOM 652 C C . PRO A 1 93 ? 22.007 8.962 31.419 1.00 63.03 93 PRO A C 1
ATOM 654 O O . PRO A 1 93 ? 22.708 8.287 32.177 1.00 63.03 93 PRO A O 1
ATOM 657 N N . ARG A 1 94 ? 21.462 8.468 30.308 1.00 62.53 94 ARG A N 1
ATOM 658 C CA . ARG A 1 94 ? 21.847 7.187 29.722 1.00 62.53 94 ARG A CA 1
ATOM 659 C C . ARG A 1 94 ? 23.351 7.269 29.463 1.00 62.53 94 ARG A C 1
ATOM 661 O O . ARG A 1 94 ? 23.768 8.108 28.671 1.00 62.53 94 ARG A O 1
ATOM 668 N N . ALA A 1 95 ? 24.149 6.477 30.178 1.00 64.12 95 ALA A N 1
ATOM 669 C CA . ALA A 1 95 ? 25.561 6.334 29.846 1.00 64.12 95 ALA A CA 1
ATOM 670 C C . ALA A 1 95 ? 25.643 5.858 28.387 1.00 64.12 95 ALA A C 1
ATOM 672 O O . ALA A 1 95 ? 24.911 4.936 28.010 1.00 64.12 95 ALA A O 1
ATOM 673 N N . ALA A 1 96 ? 26.420 6.593 27.590 1.00 60.25 96 ALA A N 1
ATOM 674 C CA . ALA A 1 96 ? 26.641 6.351 26.169 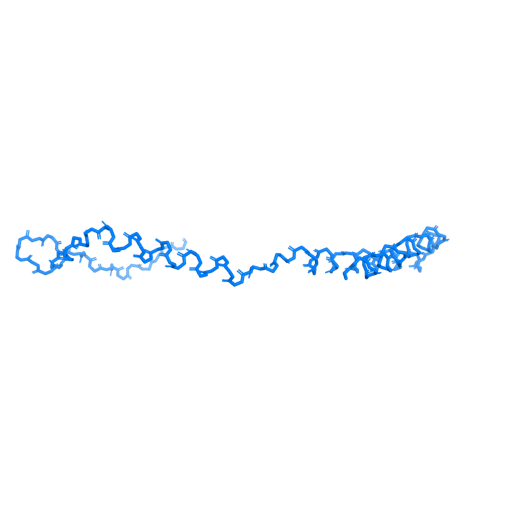1.00 60.25 96 ALA A CA 1
ATOM 675 C C . ALA A 1 96 ? 27.387 5.035 25.932 1.00 60.25 96 ALA A C 1
ATOM 677 O O . ALA A 1 96 ? 28.206 4.664 26.805 1.00 60.25 96 ALA A O 1
#

Radius of gyration: 29.22 Å; chains: 1; bounding box: 47×17×80 Å

Organism: NCBI:txid1981512

pLDDT: mean 72.28, std 8.06, range [55.81, 87.5]

Sequence (96 aa):
MPMLLVLLADILVGSISAAMELTGGPVGLTTVAVAAAASLVMLLAVGRPALAPVCGQLIASAVRQRADRTAFLPLLDPIAPGRPQPRAPSPRPRAA